Protein AF-A0AAW1UBP9-F1 (afdb_monomer)

Nearest PDB structures (foldseek):
  1hlv-assembly1_A  TM=3.775E-01  e=1.750E+00  Homo sapiens

Secondary structure (DSSP, 8-state):
-----PPPTTSSGGG-S-HHHHHHHHHHHHTTSS-HHHHHHHS------PPPPSS-HHHHHHHHHHHHHHHHHT----HHHHHHHHHHHHHHTT---GGGS------

Structure (mmCIF, N/CA/C/O backbone):
data_AF-A0AAW1UBP9-F1
#
_entry.id   AF-A0AAW1UBP9-F1
#
loop_
_atom_site.group_PDB
_atom_site.id
_atom_site.type_symbol
_atom_site.label_atom_id
_atom_site.label_alt_id
_atom_site.label_comp_id
_atom_site.label_asym_id
_atom_site.label_entity_id
_atom_site.label_seq_id
_atom_site.pdbx_PDB_ins_code
_atom_site.Cartn_x
_atom_site.Cartn_y
_atom_site.Cartn_z
_atom_site.occupancy
_atom_site.B_iso_or_equiv
_atom_site.auth_seq_id
_atom_site.auth_comp_id
_atom_site.auth_asym_id
_atom_site.auth_atom_id
_atom_site.pdbx_PDB_model_num
ATOM 1 N N . MET A 1 1 ? 19.274 -41.525 -1.410 1.00 68.19 1 MET A N 1
ATOM 2 C CA . MET A 1 1 ? 19.003 -40.075 -1.547 1.00 68.19 1 MET A CA 1
ATOM 3 C C . MET A 1 1 ? 18.023 -39.857 -2.696 1.00 68.19 1 MET A C 1
ATOM 5 O O . MET A 1 1 ? 18.198 -40.512 -3.720 1.00 68.19 1 MET A O 1
ATOM 9 N N . PRO A 1 2 ? 16.996 -39.002 -2.556 1.00 75.12 2 PRO A N 1
ATOM 10 C CA . PRO A 1 2 ? 16.082 -38.694 -3.654 1.00 75.12 2 PRO A CA 1
ATOM 11 C C . PRO A 1 2 ? 16.839 -37.963 -4.770 1.00 75.12 2 PRO A C 1
ATOM 13 O O . PRO A 1 2 ? 17.602 -37.036 -4.506 1.00 75.12 2 PRO A O 1
ATOM 16 N N . ARG A 1 3 ? 16.654 -38.382 -6.024 1.00 78.62 3 ARG A N 1
ATOM 17 C CA . ARG A 1 3 ? 17.322 -37.766 -7.178 1.00 78.62 3 ARG A CA 1
ATOM 18 C C . ARG A 1 3 ? 16.588 -36.476 -7.555 1.00 78.62 3 ARG A C 1
ATOM 20 O O . ARG A 1 3 ? 15.463 -36.544 -8.047 1.00 78.62 3 ARG A O 1
ATOM 27 N N . ASN A 1 4 ? 17.214 -35.316 -7.352 1.00 76.75 4 ASN A N 1
ATOM 28 C CA . ASN A 1 4 ? 16.666 -34.026 -7.783 1.00 76.75 4 ASN A CA 1
ATOM 29 C C . ASN A 1 4 ? 16.670 -33.943 -9.318 1.00 76.75 4 ASN A C 1
ATOM 31 O O . ASN A 1 4 ? 17.713 -33.741 -9.936 1.00 76.75 4 ASN A O 1
ATOM 35 N N . ARG A 1 5 ? 15.505 -34.129 -9.950 1.00 77.75 5 ARG A N 1
ATOM 36 C CA . ARG A 1 5 ? 15.345 -33.939 -11.399 1.00 77.75 5 ARG A CA 1
ATOM 37 C C . ARG A 1 5 ? 15.099 -32.461 -11.692 1.00 77.75 5 ARG A C 1
ATOM 39 O O . ARG A 1 5 ? 14.055 -31.928 -11.318 1.00 77.75 5 ARG A O 1
ATOM 46 N N . MET A 1 6 ? 16.030 -31.809 -12.385 1.00 73.75 6 MET A N 1
ATOM 47 C CA . MET A 1 6 ? 15.786 -30.474 -12.934 1.00 73.75 6 MET A CA 1
ATOM 48 C C . MET A 1 6 ? 14.843 -30.576 -14.136 1.00 73.75 6 MET A C 1
ATOM 50 O O . MET A 1 6 ? 14.973 -31.477 -14.966 1.00 73.75 6 MET A O 1
ATOM 54 N N . LYS A 1 7 ? 13.860 -29.674 -14.209 1.00 77.75 7 LYS A N 1
ATOM 55 C CA . LYS A 1 7 ? 12.960 -29.578 -15.367 1.00 77.75 7 LYS A CA 1
ATOM 56 C C . LYS A 1 7 ? 13.730 -28.979 -16.552 1.00 77.75 7 LYS A C 1
ATOM 58 O O . LYS A 1 7 ? 14.529 -28.072 -16.320 1.00 77.75 7 LYS A O 1
ATOM 63 N N . PRO A 1 8 ? 13.493 -29.440 -17.791 1.00 78.31 8 PRO A N 1
ATOM 64 C CA . PRO A 1 8 ? 14.160 -28.880 -18.958 1.00 78.31 8 PRO A CA 1
ATOM 65 C C . PRO A 1 8 ? 13.778 -27.408 -19.168 1.00 78.31 8 PRO A C 1
ATOM 67 O O . PRO A 1 8 ? 12.668 -26.977 -18.820 1.00 78.31 8 PRO A O 1
ATOM 70 N N . LEU A 1 9 ? 14.704 -26.650 -19.760 1.00 78.31 9 LEU A N 1
ATOM 71 C CA . LEU A 1 9 ? 14.463 -25.289 -20.246 1.00 78.31 9 LEU A CA 1
ATOM 72 C C . LEU A 1 9 ? 13.229 -25.284 -21.166 1.00 78.31 9 LEU A C 1
ATOM 74 O O . LEU 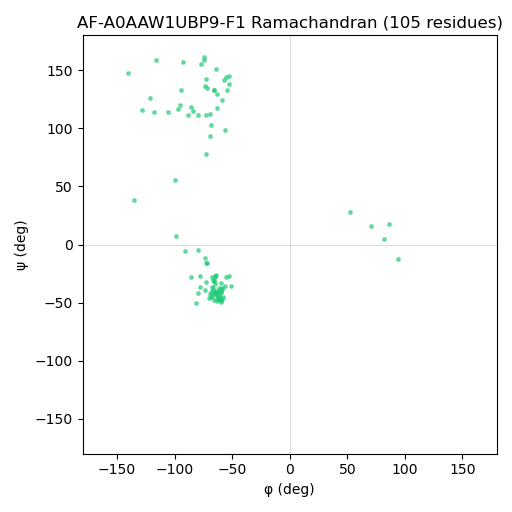A 1 9 ? 13.008 -26.224 -21.926 1.00 78.31 9 LEU A O 1
ATOM 78 N N . GLY A 1 10 ? 12.374 -24.271 -21.026 1.00 76.25 10 GLY A N 1
ATOM 79 C CA . GLY A 1 10 ? 11.087 -24.187 -21.727 1.00 76.25 10 GLY A CA 1
ATOM 80 C C . GLY A 1 10 ? 9.881 -24.729 -20.955 1.00 76.25 10 GLY A C 1
ATOM 81 O O . GLY A 1 10 ? 8.752 -24.411 -21.308 1.00 76.25 10 GLY A O 1
ATOM 82 N N . THR A 1 11 ? 10.070 -25.461 -19.847 1.00 79.25 11 THR A N 1
ATOM 83 C CA . THR A 1 11 ? 8.928 -25.957 -19.042 1.00 79.25 11 THR A CA 1
ATOM 84 C C . THR A 1 11 ? 8.155 -24.829 -18.341 1.00 79.25 11 THR A C 1
ATOM 86 O O . THR A 1 11 ? 6.975 -24.968 -18.023 1.00 79.25 11 THR A O 1
ATOM 89 N N . ARG A 1 12 ? 8.825 -23.712 -18.037 1.00 72.94 12 ARG A N 1
ATOM 90 C CA . ARG A 1 12 ? 8.229 -22.520 -17.421 1.00 72.94 12 ARG A CA 1
ATOM 91 C C . ARG A 1 12 ? 8.593 -21.306 -18.261 1.00 72.94 12 ARG A C 1
ATOM 93 O O . ARG A 1 12 ? 9.759 -20.929 -18.287 1.00 72.94 12 ARG A O 1
ATOM 100 N N . ASN A 1 13 ? 7.599 -20.655 -18.860 1.00 70.12 13 ASN A N 1
ATOM 101 C CA . ASN A 1 13 ? 7.817 -19.470 -19.699 1.00 70.12 13 ASN A CA 1
ATOM 102 C C . ASN A 1 13 ? 8.573 -18.351 -18.961 1.00 70.12 13 ASN A C 1
ATOM 104 O O . ASN A 1 13 ? 9.434 -17.708 -19.545 1.00 70.12 13 ASN A O 1
ATOM 108 N N . ASN A 1 14 ? 8.323 -18.187 -17.658 1.00 71.81 14 ASN A N 1
ATOM 109 C CA . ASN A 1 14 ? 8.945 -17.138 -16.839 1.00 71.81 14 ASN A CA 1
ATOM 110 C C . ASN A 1 14 ? 10.380 -17.466 -16.378 1.00 71.81 14 ASN A C 1
ATOM 112 O O . ASN A 1 14 ? 11.002 -16.653 -15.706 1.00 71.81 14 ASN A O 1
ATOM 116 N N . ALA A 1 15 ? 10.879 -18.667 -16.671 1.00 72.88 15 ALA A N 1
ATOM 117 C CA . ALA A 1 15 ? 12.226 -19.124 -16.324 1.00 72.88 15 ALA A CA 1
ATOM 118 C C . ALA A 1 15 ? 12.866 -19.838 -17.525 1.00 72.88 15 ALA A C 1
ATOM 120 O O . ALA A 1 15 ? 13.503 -20.881 -17.382 1.00 72.88 15 ALA A O 1
ATOM 121 N N . ASN A 1 16 ? 12.607 -19.313 -18.726 1.00 82.00 16 ASN A N 1
ATOM 122 C CA . ASN A 1 16 ? 13.076 -19.875 -19.985 1.00 82.00 16 ASN A CA 1
ATOM 123 C C . ASN A 1 16 ? 14.320 -19.140 -20.500 1.00 82.00 16 ASN A C 1
ATOM 125 O O . ASN A 1 16 ? 14.324 -18.597 -21.602 1.00 82.00 16 ASN A O 1
ATOM 129 N N . TYR A 1 17 ? 15.348 -19.091 -19.661 1.00 83.19 17 TYR A N 1
ATOM 130 C CA . TYR A 1 17 ? 16.650 -18.505 -19.959 1.00 83.19 17 TYR A CA 1
ATOM 131 C C . TYR A 1 17 ? 17.733 -19.395 -19.339 1.00 83.19 17 TYR A C 1
ATOM 133 O O . TYR A 1 17 ? 17.493 -20.048 -18.318 1.00 83.19 17 TYR A O 1
ATOM 141 N N . SER A 1 18 ? 18.901 -19.476 -19.977 1.00 83.19 18 SER A N 1
ATOM 142 C CA . SER A 1 18 ? 20.024 -20.251 -19.444 1.00 83.19 18 SER A CA 1
ATOM 143 C C . SER A 1 18 ? 20.698 -19.472 -18.301 1.00 83.19 18 SER A C 1
ATOM 145 O O . SER A 1 18 ? 20.598 -18.242 -18.258 1.00 83.19 18 SER A O 1
ATOM 147 N N . PRO A 1 19 ? 21.381 -20.149 -17.362 1.00 83.50 19 PRO A N 1
ATOM 148 C CA . PRO A 1 19 ? 22.132 -19.463 -16.309 1.00 83.50 19 PRO A CA 1
ATOM 149 C C . PRO A 1 19 ? 23.214 -18.537 -16.886 1.00 83.50 19 PRO A C 1
ATOM 151 O O . PRO A 1 19 ? 23.357 -17.418 -16.413 1.00 83.50 19 PRO A O 1
ATOM 154 N N . GLU A 1 20 ? 23.875 -18.946 -17.971 1.00 87.06 20 GLU A N 1
ATOM 155 C CA . GLU A 1 20 ? 24.887 -18.145 -18.677 1.00 87.06 20 GLU A CA 1
ATOM 156 C C . GLU A 1 20 ? 24.301 -16.821 -19.198 1.00 87.06 20 GLU A C 1
ATOM 158 O O . GLU A 1 20 ? 24.830 -15.749 -18.919 1.00 87.06 20 GLU A O 1
ATOM 163 N N . THR A 1 21 ? 23.135 -16.869 -19.860 1.00 85.75 21 THR A N 1
ATOM 164 C CA . THR A 1 21 ? 22.457 -15.651 -20.350 1.00 85.75 21 THR A CA 1
ATOM 165 C C . THR A 1 21 ? 21.990 -14.728 -19.222 1.00 85.75 21 THR A C 1
ATOM 167 O O . THR A 1 21 ? 21.893 -13.516 -19.412 1.00 85.75 21 THR A O 1
ATOM 170 N N . LEU A 1 22 ? 21.691 -15.283 -18.041 1.00 86.38 22 LEU A N 1
ATOM 171 C CA . LEU A 1 22 ? 21.332 -14.494 -16.865 1.00 86.38 22 LEU A CA 1
ATOM 172 C C . LEU A 1 22 ? 22.545 -13.732 -16.331 1.00 86.38 22 LEU A C 1
ATOM 174 O O . LEU A 1 22 ? 22.416 -12.550 -16.022 1.00 86.38 22 LEU A O 1
ATOM 178 N N . GLU A 1 23 ? 23.692 -14.398 -16.212 1.00 87.88 23 GLU A N 1
ATOM 179 C CA . GLU A 1 23 ? 24.932 -13.799 -15.713 1.00 87.88 23 GLU A CA 1
ATOM 180 C C . GLU A 1 23 ? 25.412 -12.671 -16.631 1.00 87.88 23 GLU A C 1
ATOM 182 O O . GLU A 1 23 ? 25.612 -11.554 -16.155 1.00 87.88 23 GLU A O 1
ATOM 187 N N . GLU A 1 24 ? 25.437 -12.904 -17.944 1.00 87.56 24 GLU A N 1
ATOM 188 C CA . GLU A 1 24 ? 25.798 -11.890 -18.944 1.00 87.56 24 GLU A CA 1
ATOM 189 C C . GLU A 1 24 ? 24.878 -10.656 -18.869 1.00 87.56 24 GLU A C 1
ATOM 191 O O . GLU A 1 24 ? 25.333 -9.512 -18.809 1.00 87.56 24 GLU A O 1
ATOM 196 N N . CYS A 1 25 ? 23.559 -10.869 -18.769 1.00 86.56 25 CYS A N 1
ATOM 197 C CA . CYS A 1 25 ? 22.600 -9.771 -18.616 1.00 86.56 25 CYS A CA 1
ATOM 198 C C . CYS A 1 25 ? 22.757 -9.013 -17.287 1.00 86.56 25 CYS A C 1
ATOM 200 O O . CYS A 1 25 ? 22.440 -7.823 -17.220 1.00 86.56 25 CYS A O 1
ATOM 202 N N . LEU A 1 26 ? 23.186 -9.681 -16.211 1.00 86.81 26 LEU A N 1
ATOM 203 C CA . LEU A 1 26 ? 23.429 -9.044 -14.915 1.00 86.81 26 LEU A CA 1
ATOM 204 C C . LEU A 1 26 ? 24.705 -8.201 -14.937 1.00 86.81 26 LEU A C 1
ATOM 206 O O . LEU A 1 26 ? 24.714 -7.115 -14.355 1.00 86.81 26 LEU A O 1
ATOM 210 N N . GLU A 1 27 ? 25.756 -8.674 -15.601 1.00 90.06 27 GLU A N 1
ATOM 211 C CA . GLU A 1 27 ? 27.006 -7.933 -15.780 1.00 90.06 27 GLU A CA 1
ATOM 212 C C . GLU A 1 27 ? 26.796 -6.687 -16.639 1.00 90.06 27 GLU A C 1
ATOM 214 O O . GLU A 1 27 ? 27.136 -5.589 -16.200 1.00 90.06 27 GLU A O 1
ATOM 219 N N . ALA A 1 28 ? 26.115 -6.823 -17.777 1.00 86.75 28 ALA A N 1
ATOM 220 C CA . ALA A 1 28 ? 25.809 -5.706 -18.670 1.00 86.75 28 ALA A CA 1
ATOM 221 C C . ALA A 1 28 ? 24.885 -4.643 -18.037 1.00 86.75 28 ALA A C 1
ATOM 223 O O . ALA A 1 28 ? 24.895 -3.466 -18.399 1.00 86.75 28 ALA A O 1
ATOM 224 N N . ASN A 1 29 ? 24.058 -5.044 -17.071 1.00 85.56 29 ASN A N 1
ATOM 225 C CA . ASN A 1 29 ? 23.223 -4.113 -16.312 1.00 85.56 29 ASN A CA 1
ATOM 226 C C . ASN A 1 29 ? 24.028 -3.373 -15.238 1.00 85.56 29 ASN A C 1
ATOM 228 O O . ASN A 1 29 ? 23.832 -2.179 -15.027 1.00 85.56 29 ASN A O 1
ATOM 232 N N . LYS A 1 30 ? 24.988 -4.054 -14.597 1.00 86.62 30 LYS A N 1
ATOM 233 C CA . LYS A 1 30 ? 25.935 -3.413 -13.673 1.00 86.62 30 LYS A CA 1
ATOM 234 C C . LYS A 1 30 ? 26.886 -2.454 -14.393 1.00 86.62 30 LYS A C 1
ATOM 236 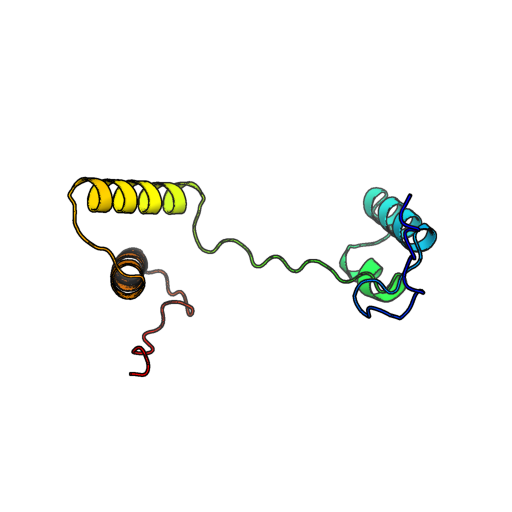O O . LYS A 1 30 ? 27.202 -1.414 -13.824 1.00 86.62 30 LYS A O 1
ATOM 241 N N . SER A 1 31 ? 27.323 -2.784 -15.611 1.00 88.62 31 SER A N 1
ATOM 242 C CA . SER A 1 31 ? 28.170 -1.915 -16.443 1.00 88.62 31 SER A CA 1
ATOM 243 C C . SER A 1 31 ? 27.409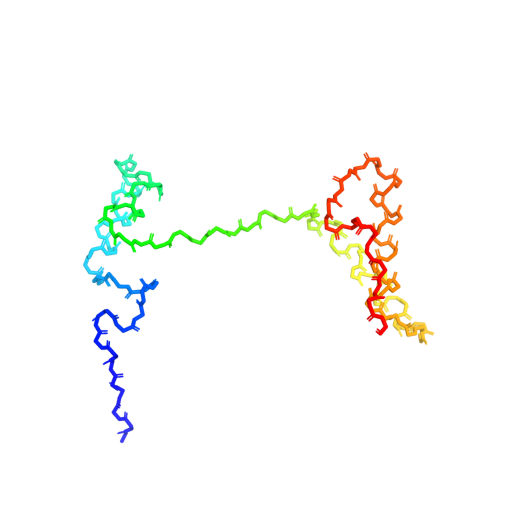 -0.716 -17.025 1.00 88.62 31 SER A C 1
ATOM 245 O O . SER A 1 31 ? 28.028 0.258 -17.447 1.00 88.62 31 SER A O 1
ATOM 247 N N . GLY A 1 32 ? 26.072 -0.755 -17.015 1.00 83.75 32 GLY A N 1
ATOM 248 C CA . GLY A 1 32 ? 25.210 0.290 -17.570 1.00 83.75 32 GLY A CA 1
ATOM 249 C C . GLY A 1 32 ? 25.010 0.201 -19.087 1.00 83.75 32 GLY A C 1
ATOM 250 O O . GLY A 1 32 ? 24.349 1.065 -19.660 1.00 83.75 32 GLY A O 1
ATOM 251 N N . GLU A 1 33 ? 25.533 -0.840 -19.737 1.00 84.38 33 GLU A N 1
ATOM 252 C CA . GLU A 1 33 ? 25.388 -1.089 -21.178 1.00 84.38 33 GLU A CA 1
ATOM 253 C C . GLU A 1 33 ? 23.972 -1.555 -21.545 1.00 84.38 33 GLU A C 1
ATOM 255 O O . GLU A 1 33 ? 23.452 -1.227 -22.613 1.00 84.38 33 GLU A O 1
ATOM 260 N N . LEU A 1 34 ? 23.315 -2.290 -20.641 1.00 83.94 34 LEU A N 1
ATOM 261 C CA . LEU A 1 34 ? 21.940 -2.753 -20.798 1.00 83.94 34 LEU A CA 1
ATOM 262 C C . LEU A 1 34 ? 21.058 -2.241 -19.659 1.00 83.94 34 LEU A C 1
ATOM 264 O O . LEU A 1 34 ? 21.290 -2.489 -18.482 1.00 83.94 34 LEU A O 1
ATOM 268 N N . THR A 1 35 ? 19.956 -1.587 -20.013 1.00 81.81 35 THR A N 1
ATOM 269 C CA . THR A 1 35 ? 18.913 -1.253 -19.038 1.00 81.81 35 THR A CA 1
ATOM 270 C C . THR A 1 35 ? 18.102 -2.493 -18.652 1.00 81.81 35 THR A C 1
ATOM 272 O O . THR A 1 35 ? 17.942 -3.430 -19.433 1.00 81.81 35 THR A O 1
ATOM 275 N N . LEU A 1 36 ? 17.438 -2.455 -17.493 1.00 80.56 36 LEU A N 1
ATOM 276 C CA . LEU A 1 36 ? 16.447 -3.473 -17.113 1.00 80.56 36 LEU A CA 1
ATOM 277 C C . LEU A 1 36 ? 15.353 -3.685 -18.186 1.00 80.56 36 LEU A C 1
ATOM 279 O O . LEU A 1 36 ? 14.769 -4.760 -18.267 1.00 80.56 36 LEU A O 1
ATOM 283 N N . ARG A 1 37 ? 15.044 -2.666 -19.008 1.00 79.06 37 ARG A N 1
ATOM 284 C CA . ARG A 1 37 ? 14.098 -2.790 -20.134 1.00 79.06 37 ARG A CA 1
ATOM 285 C C . ARG A 1 37 ? 14.647 -3.669 -21.252 1.00 79.06 37 ARG A C 1
ATOM 287 O O . ARG A 1 37 ? 13.897 -4.469 -21.797 1.00 79.06 37 ARG A O 1
ATOM 294 N N . SER A 1 38 ? 15.922 -3.514 -21.591 1.00 81.19 38 SER A N 1
ATOM 295 C CA . SER A 1 38 ? 16.547 -4.241 -22.694 1.00 81.19 38 SER A CA 1
ATOM 296 C C . SER A 1 38 ? 16.897 -5.683 -22.325 1.00 81.19 38 SER A C 1
ATOM 298 O O . SER A 1 38 ? 16.859 -6.549 -23.195 1.00 81.19 38 SER A O 1
ATOM 300 N N . THR A 1 39 ? 17.151 -5.993 -21.050 1.00 80.62 39 THR A N 1
ATOM 301 C CA . THR A 1 39 ? 17.375 -7.384 -20.608 1.00 80.62 39 THR A CA 1
ATOM 302 C C . THR A 1 39 ? 16.124 -8.260 -20.740 1.00 80.62 39 THR A C 1
ATOM 304 O O . THR A 1 39 ? 16.232 -9.449 -21.033 1.00 80.62 39 THR A O 1
ATOM 307 N N . GLU A 1 40 ? 14.928 -7.680 -20.613 1.00 80.69 40 GLU A N 1
ATOM 308 C CA . GLU A 1 40 ? 13.664 -8.389 -20.849 1.00 80.69 40 GLU A CA 1
ATOM 309 C C . GLU A 1 40 ? 13.489 -8.789 -22.318 1.00 80.69 40 GLU A C 1
ATOM 311 O O . GLU A 1 40 ? 13.015 -9.885 -22.609 1.00 80.69 40 GLU A O 1
ATOM 316 N N . THR A 1 41 ? 13.916 -7.938 -23.254 1.00 80.62 41 THR A N 1
ATOM 317 C CA . THR A 1 41 ? 13.839 -8.232 -24.691 1.00 80.62 41 THR A CA 1
ATOM 318 C C . THR A 1 41 ? 14.962 -9.151 -25.165 1.00 80.62 41 THR A C 1
ATOM 320 O O . THR A 1 41 ? 14.704 -10.065 -25.944 1.00 80.62 41 THR A O 1
ATOM 323 N N . VAL A 1 42 ? 16.194 -8.925 -24.695 1.00 81.12 42 VAL A N 1
ATOM 324 C CA . VAL A 1 42 ? 17.397 -9.643 -25.154 1.00 81.12 42 VAL A CA 1
ATOM 325 C C . VAL A 1 42 ? 17.518 -11.001 -24.465 1.00 81.12 42 VAL A C 1
ATOM 327 O O . VAL A 1 42 ? 17.642 -12.022 -25.133 1.00 81.12 42 VAL A O 1
ATOM 330 N N . GLY A 1 43 ? 17.407 -11.031 -23.135 1.00 75.06 43 GLY A N 1
ATOM 331 C CA . GLY A 1 43 ? 17.558 -12.249 -22.337 1.00 75.06 43 GLY A CA 1
ATOM 332 C C . GLY A 1 43 ? 16.256 -13.013 -22.099 1.00 75.06 43 GLY A C 1
ATOM 333 O O . GLY A 1 43 ? 16.285 -14.083 -21.499 1.00 75.06 43 GLY A O 1
ATOM 334 N N . ARG A 1 44 ? 15.096 -12.476 -22.518 1.00 78.81 44 ARG A N 1
ATOM 335 C CA . ARG A 1 44 ? 13.758 -13.001 -22.158 1.00 78.81 44 ARG A CA 1
ATOM 336 C C . ARG A 1 44 ? 13.574 -13.171 -20.645 1.00 78.81 44 ARG A C 1
ATOM 338 O O . ARG A 1 44 ? 12.808 -14.023 -20.192 1.00 78.81 44 ARG A O 1
ATOM 345 N N . ILE A 1 45 ? 14.282 -12.361 -19.859 1.00 81.12 45 ILE A N 1
ATOM 346 C CA . ILE A 1 45 ? 14.227 -12.395 -18.400 1.00 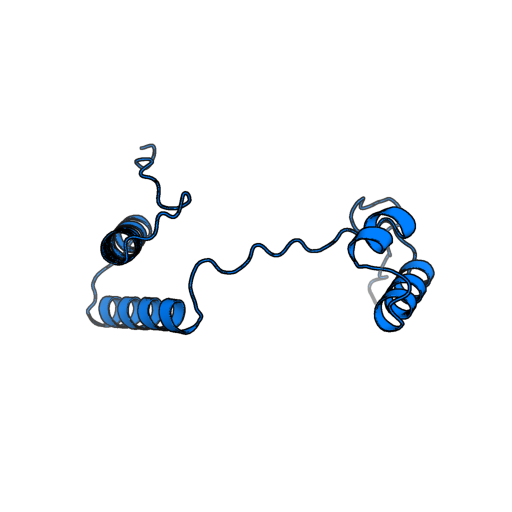81.12 45 ILE A CA 1
ATOM 347 C C . ILE A 1 45 ? 13.085 -11.473 -17.964 1.00 81.12 45 ILE A C 1
ATOM 349 O O . ILE A 1 45 ? 13.188 -10.254 -18.125 1.00 81.12 45 ILE A O 1
ATOM 353 N N . PRO A 1 46 ? 11.982 -12.012 -17.416 1.00 74.25 46 PRO A N 1
ATOM 354 C CA . PRO A 1 46 ? 10.861 -11.185 -17.009 1.00 74.25 46 PRO A CA 1
ATOM 355 C C . PRO A 1 46 ? 11.278 -10.286 -15.851 1.00 74.25 46 PRO A C 1
ATOM 357 O O . PRO A 1 46 ? 11.842 -10.733 -14.847 1.00 74.25 46 PRO A O 1
ATOM 360 N N . ARG A 1 47 ? 10.946 -9.001 -15.950 1.00 72.88 47 ARG A N 1
ATOM 361 C CA . ARG A 1 47 ? 11.133 -8.088 -14.828 1.00 72.88 47 ARG A CA 1
ATOM 362 C C . ARG A 1 47 ? 10.110 -8.375 -13.741 1.00 72.88 47 ARG A C 1
ATOM 364 O O . ARG A 1 47 ? 8.911 -8.465 -13.999 1.00 72.88 47 ARG A O 1
ATOM 371 N N . LYS A 1 48 ? 10.564 -8.414 -12.487 1.00 65.88 48 LYS A N 1
ATOM 372 C CA . LYS A 1 48 ? 9.656 -8.284 -11.345 1.00 65.88 48 LYS A CA 1
ATOM 373 C C . LYS A 1 48 ? 9.125 -6.854 -11.313 1.00 65.88 48 LYS A C 1
ATOM 375 O O . LYS A 1 48 ? 9.744 -5.963 -10.741 1.00 65.88 48 LYS A O 1
ATOM 380 N N . VAL A 1 49 ? 7.966 -6.635 -11.925 1.00 63.56 49 VAL A N 1
ATOM 381 C CA . VAL A 1 49 ? 7.177 -5.411 -11.749 1.00 63.56 49 VAL A CA 1
ATOM 382 C C . VAL A 1 49 ? 6.557 -5.447 -10.352 1.00 63.56 49 VAL A C 1
ATOM 384 O O . VAL A 1 49 ? 5.395 -5.802 -10.161 1.00 63.56 49 VAL A O 1
ATOM 387 N N . GLY A 1 50 ? 7.365 -5.140 -9.337 1.00 59.66 50 GLY A N 1
ATOM 388 C CA . GLY A 1 50 ? 6.839 -4.813 -8.020 1.00 59.66 50 GLY A CA 1
ATOM 389 C C . GLY A 1 50 ? 6.000 -3.550 -8.162 1.00 59.66 50 GLY A C 1
ATOM 390 O O . GLY A 1 50 ? 6.514 -2.509 -8.568 1.00 59.66 50 GLY A O 1
ATOM 391 N N . ARG A 1 51 ? 4.695 -3.630 -7.885 1.00 62.81 51 ARG A N 1
ATOM 392 C CA . ARG A 1 51 ? 3.898 -2.409 -7.730 1.00 62.81 51 ARG A CA 1
ATOM 393 C C . ARG A 1 51 ? 4.460 -1.658 -6.526 1.00 62.81 51 ARG A C 1
ATOM 395 O O . ARG A 1 51 ? 4.623 -2.263 -5.470 1.00 62.81 51 ARG A O 1
ATOM 402 N N . GLY A 1 52 ? 4.747 -0.369 -6.699 1.00 69.88 52 GLY A N 1
ATOM 403 C CA . GLY A 1 52 ? 5.164 0.489 -5.594 1.00 69.88 52 GLY A CA 1
ATOM 404 C C . GLY A 1 52 ? 4.169 0.407 -4.436 1.00 69.88 52 GLY A C 1
ATOM 405 O O . GLY A 1 52 ? 2.959 0.234 -4.656 1.00 69.88 52 GLY A O 1
ATOM 406 N N . LYS A 1 53 ? 4.690 0.496 -3.209 1.00 79.50 53 LYS A N 1
ATOM 407 C CA . LYS A 1 53 ? 3.853 0.571 -2.012 1.00 79.50 53 LYS A CA 1
ATOM 408 C C . LYS A 1 53 ? 2.905 1.762 -2.132 1.00 79.50 53 LYS A C 1
ATOM 410 O O . LYS A 1 53 ? 3.241 2.786 -2.720 1.00 79.50 53 LYS A O 1
ATOM 415 N N . THR A 1 54 ? 1.674 1.573 -1.664 1.00 83.50 54 THR A N 1
ATOM 416 C CA . THR A 1 54 ? 0.636 2.618 -1.740 1.00 83.50 54 THR A CA 1
ATOM 417 C C . T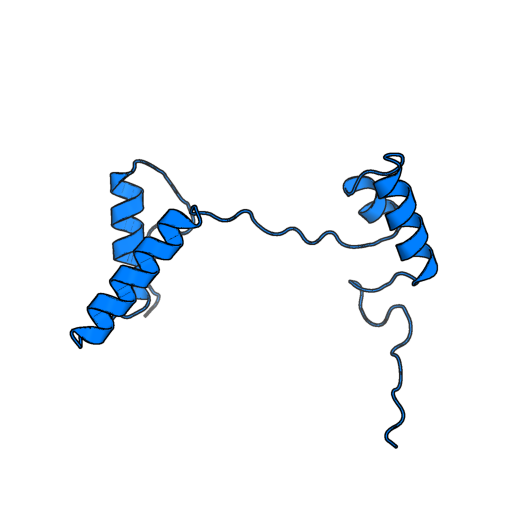HR A 1 54 ? 0.714 3.565 -0.544 1.00 83.50 54 THR A C 1
ATOM 419 O O . THR A 1 54 ? 0.365 4.732 -0.680 1.00 83.50 54 THR A O 1
ATOM 422 N N . PHE A 1 55 ? 1.207 3.059 0.583 1.00 86.25 55 PHE A N 1
ATOM 423 C CA . PHE A 1 55 ? 1.436 3.785 1.824 1.00 86.25 55 PHE A CA 1
ATOM 424 C C . PHE A 1 55 ? 2.932 3.793 2.143 1.00 86.25 55 PHE A C 1
ATOM 426 O O . PHE A 1 55 ? 3.684 2.969 1.608 1.00 86.25 55 PHE A O 1
ATOM 433 N N . SER A 1 56 ? 3.368 4.741 2.969 1.00 90.06 56 SER A N 1
ATOM 434 C CA . SER A 1 56 ? 4.724 4.718 3.522 1.00 90.06 56 SER A CA 1
ATOM 435 C C . SER A 1 56 ? 4.846 3.648 4.610 1.00 90.06 56 SER A C 1
ATOM 437 O O . SER A 1 56 ? 3.848 3.220 5.188 1.00 90.06 56 SER A O 1
ATOM 439 N N . ASP A 1 57 ? 6.076 3.245 4.930 1.00 91.31 57 ASP A N 1
ATOM 440 C CA . ASP A 1 57 ? 6.321 2.291 6.021 1.00 91.31 57 ASP A CA 1
ATOM 441 C C . ASP A 1 57 ? 5.807 2.830 7.371 1.00 91.31 57 ASP A C 1
ATOM 443 O O . ASP A 1 57 ? 5.311 2.074 8.200 1.00 91.31 57 ASP A O 1
ATOM 447 N N . GLU A 1 58 ? 5.870 4.148 7.583 1.00 92.75 58 GLU A N 1
ATOM 448 C CA . GLU A 1 58 ? 5.337 4.805 8.783 1.00 92.75 58 GLU A CA 1
ATOM 449 C C . GLU A 1 58 ? 3.811 4.682 8.884 1.00 92.75 58 GLU A C 1
ATOM 451 O O . GLU A 1 58 ? 3.277 4.406 9.959 1.00 92.75 58 GLU A O 1
ATOM 456 N N . GLU A 1 59 ? 3.105 4.854 7.764 1.00 91.19 59 GLU A N 1
ATOM 457 C CA . GLU A 1 59 ? 1.650 4.704 7.699 1.00 91.19 59 GLU A CA 1
ATOM 458 C C . GLU A 1 59 ? 1.229 3.248 7.921 1.00 91.19 59 GLU A C 1
ATOM 460 O O . GLU A 1 59 ? 0.309 2.991 8.697 1.00 91.19 59 GLU A O 1
ATOM 465 N N . GLU A 1 60 ? 1.921 2.295 7.284 1.00 92.25 60 GLU A N 1
ATOM 466 C CA . GLU A 1 60 ? 1.678 0.858 7.475 1.00 92.25 60 GLU A CA 1
ATOM 467 C C . GLU A 1 60 ? 1.869 0.468 8.952 1.00 92.25 60 GLU A C 1
ATOM 469 O O . GLU A 1 60 ? 0.971 -0.131 9.548 1.00 92.25 60 GLU A O 1
ATOM 474 N N . ASN A 1 61 ? 2.959 0.918 9.582 1.00 94.56 61 ASN A N 1
ATOM 475 C CA . ASN A 1 61 ? 3.231 0.662 10.999 1.00 94.56 61 ASN A CA 1
ATOM 476 C C . ASN A 1 61 ? 2.158 1.250 11.931 1.00 94.56 61 ASN A C 1
ATOM 478 O O . ASN A 1 61 ? 1.782 0.617 12.920 1.00 94.56 61 ASN A O 1
ATOM 482 N N . ALA A 1 62 ? 1.639 2.446 11.635 1.00 94.12 62 ALA A N 1
ATOM 483 C CA . ALA A 1 62 ? 0.570 3.045 12.432 1.00 94.12 62 ALA A CA 1
ATOM 484 C C . ALA A 1 62 ? -0.727 2.220 12.347 1.00 94.12 62 ALA A C 1
ATOM 486 O O . ALA A 1 62 ? -1.379 1.974 13.366 1.00 94.12 62 ALA A O 1
ATOM 487 N N . PHE A 1 63 ? -1.091 1.741 11.153 1.00 93.38 63 PHE A N 1
ATOM 488 C CA . PHE A 1 63 ? -2.260 0.876 10.985 1.00 93.38 63 PHE A CA 1
ATOM 489 C C . PHE A 1 63 ? -2.122 -0.446 11.745 1.00 93.38 63 PHE A C 1
ATOM 491 O O . PHE A 1 63 ? -3.079 -0.876 12.394 1.00 93.38 63 PHE A O 1
ATOM 498 N N . GLU A 1 64 ? -0.941 -1.063 11.715 1.00 93.25 64 GLU A N 1
ATOM 499 C CA . GLU A 1 64 ? -0.656 -2.290 12.464 1.00 93.25 64 GLU A CA 1
ATOM 500 C C . GLU A 1 64 ? -0.798 -2.084 13.975 1.00 93.25 64 GLU A C 1
ATOM 502 O O . GLU A 1 64 ? -1.484 -2.858 14.645 1.00 93.25 64 GLU A O 1
ATOM 507 N N . GLN A 1 65 ? -0.227 -1.008 14.520 1.00 94.38 65 GLN A N 1
ATOM 508 C CA . GLN A 1 65 ? -0.336 -0.695 15.948 1.00 94.38 65 GLN A CA 1
ATOM 509 C C . GLN A 1 65 ? -1.791 -0.501 16.389 1.00 94.38 65 GLN A C 1
ATOM 511 O O . GLN A 1 65 ? -2.190 -0.992 17.448 1.00 94.38 65 GLN A O 1
ATOM 516 N N . HIS A 1 66 ? -2.608 0.167 15.571 1.00 91.38 66 HIS A N 1
ATOM 517 C CA . HIS A 1 66 ? -4.031 0.337 15.857 1.00 91.38 66 HIS A CA 1
ATOM 518 C C . HIS A 1 66 ? -4.804 -0.987 15.806 1.00 91.38 66 HIS A C 1
ATOM 520 O O . HIS A 1 66 ? -5.646 -1.225 16.672 1.00 91.38 66 HIS A O 1
ATOM 526 N N . LEU A 1 67 ? -4.500 -1.872 14.851 1.00 91.44 67 LEU A N 1
ATOM 527 C CA . LEU A 1 67 ? -5.097 -3.210 14.791 1.00 91.44 67 LEU A CA 1
ATOM 528 C C . LEU A 1 67 ? -4.735 -4.053 16.017 1.00 91.44 67 LEU A C 1
ATOM 530 O O . LEU A 1 67 ? -5.609 -4.691 16.602 1.00 91.44 67 LEU A O 1
ATOM 534 N N . ILE A 1 68 ? -3.472 -4.014 16.445 1.00 92.00 68 ILE A N 1
ATOM 535 C CA . ILE A 1 68 ? -3.011 -4.707 17.653 1.00 92.00 68 ILE A CA 1
ATOM 536 C C . ILE A 1 68 ? -3.739 -4.165 18.888 1.00 92.00 68 ILE A C 1
ATOM 538 O O . ILE A 1 68 ? -4.220 -4.945 19.707 1.00 92.00 68 ILE A O 1
ATOM 542 N N . ALA A 1 69 ? -3.881 -2.843 19.013 1.00 93.19 69 ALA A N 1
ATOM 543 C CA . ALA A 1 69 ? -4.600 -2.229 20.126 1.00 93.19 69 ALA A CA 1
ATOM 544 C C . ALA A 1 69 ? -6.082 -2.651 20.171 1.00 93.19 69 ALA A C 1
ATOM 546 O O . ALA A 1 69 ? -6.586 -2.999 21.238 1.00 93.19 69 ALA A O 1
ATOM 547 N N . LEU A 1 70 ? -6.762 -2.681 19.018 1.00 90.81 70 LEU A N 1
ATOM 548 C CA . LEU A 1 70 ? -8.151 -3.143 18.908 1.00 90.81 70 LEU A CA 1
ATOM 549 C C . LEU A 1 70 ? -8.289 -4.631 19.253 1.00 90.81 70 LEU A C 1
ATOM 551 O O . LEU A 1 70 ? -9.207 -5.010 19.981 1.00 90.81 70 LEU A O 1
ATOM 555 N N . SER A 1 71 ? -7.343 -5.458 18.800 1.00 90.56 71 SER A N 1
ATOM 556 C CA . SER A 1 71 ? -7.293 -6.881 19.140 1.00 90.56 71 SER A CA 1
ATOM 557 C C . SER A 1 71 ? -7.085 -7.099 20.639 1.00 90.56 71 SER A C 1
ATOM 559 O O . SER A 1 71 ? -7.768 -7.928 21.233 1.00 90.56 71 SER A O 1
ATOM 561 N N . ASN A 1 72 ? -6.177 -6.347 21.267 1.00 92.50 72 ASN A N 1
ATOM 562 C CA . ASN A 1 72 ? -5.913 -6.437 22.707 1.00 92.50 72 ASN A CA 1
ATOM 563 C C . ASN A 1 72 ? -7.115 -5.993 23.546 1.00 92.50 72 ASN A C 1
ATOM 565 O O . ASN A 1 72 ? -7.337 -6.517 24.633 1.00 92.50 72 ASN A O 1
ATOM 569 N N . TYR A 1 73 ? -7.905 -5.048 23.035 1.00 93.19 73 TYR A N 1
ATOM 570 C CA . TYR A 1 73 ? -9.165 -4.635 23.648 1.00 93.19 73 TYR A CA 1
ATOM 571 C C . TYR A 1 73 ? -10.278 -5.693 23.503 1.00 93.19 73 TYR A C 1
ATOM 573 O O . TYR A 1 73 ? -11.280 -5.639 24.211 1.00 93.19 73 TYR A O 1
ATOM 581 N N . GLY A 1 74 ? -10.109 -6.674 22.611 1.00 91.62 74 GLY A N 1
ATOM 582 C CA . GLY A 1 74 ? -11.104 -7.711 22.334 1.00 91.62 74 GLY A CA 1
ATOM 583 C C . GLY A 1 74 ? -12.144 -7.304 21.290 1.00 91.62 74 GLY A C 1
ATOM 584 O O . GLY A 1 74 ? -13.201 -7.929 21.211 1.00 91.62 74 GLY A O 1
ATOM 585 N N . PHE A 1 75 ? -11.872 -6.269 20.488 1.00 86.81 75 PHE A N 1
ATOM 586 C CA . PHE A 1 75 ? -12.751 -5.883 19.390 1.00 86.81 75 PHE A CA 1
ATOM 587 C C . PHE A 1 75 ? -12.410 -6.696 18.129 1.00 86.81 75 PHE A C 1
ATOM 589 O O . PHE A 1 75 ? -11.292 -6.583 17.618 1.00 86.81 75 PHE A O 1
ATOM 596 N N . PRO A 1 76 ? -13.339 -7.508 17.596 1.00 85.69 76 PRO A N 1
ATOM 597 C CA . PRO A 1 76 ? -13.100 -8.253 16.369 1.00 85.69 76 PRO A CA 1
ATOM 598 C C . PRO A 1 76 ? -13.119 -7.292 15.177 1.00 85.69 76 PRO A C 1
ATOM 600 O O . PRO A 1 76 ? -14.161 -6.744 14.826 1.00 85.69 76 PRO A O 1
ATOM 603 N N . VAL A 1 77 ? -11.964 -7.089 14.546 1.00 86.00 77 VAL A N 1
ATOM 604 C CA . VAL A 1 77 ? -11.856 -6.300 13.312 1.00 86.00 77 VAL A CA 1
ATOM 605 C C . VAL A 1 77 ? -11.899 -7.248 12.120 1.00 86.00 77 VAL A C 1
ATOM 607 O O . VAL A 1 77 ? -11.034 -8.114 11.983 1.00 86.00 77 VAL A O 1
ATOM 610 N N . VAL A 1 78 ? -12.890 -7.081 11.244 1.00 87.88 78 VAL A N 1
ATOM 611 C CA . VAL A 1 78 ? -12.974 -7.817 9.976 1.00 87.88 78 VAL A CA 1
ATOM 612 C C . VAL A 1 78 ? -12.298 -6.998 8.871 1.00 87.88 78 VAL A C 1
ATOM 614 O O . VAL A 1 78 ? -12.176 -5.775 8.957 1.00 87.88 78 VAL A O 1
ATOM 617 N N . GLU A 1 79 ? -11.859 -7.658 7.797 1.00 86.75 79 GLU A N 1
ATOM 618 C CA . GLU A 1 79 ? -11.212 -7.010 6.645 1.00 86.75 79 GLU A CA 1
ATOM 619 C C . GLU A 1 79 ? -12.030 -5.827 6.090 1.00 86.75 79 GLU A C 1
ATOM 621 O O . GLU A 1 79 ? -11.473 -4.799 5.697 1.00 86.75 79 GLU A O 1
ATOM 626 N N . THR A 1 80 ? -13.362 -5.935 6.103 1.00 85.50 80 THR A N 1
ATOM 627 C CA . THR A 1 80 ? -14.272 -4.866 5.677 1.00 85.50 80 THR A CA 1
ATOM 628 C C . THR A 1 80 ? -14.143 -3.614 6.533 1.00 85.50 80 THR A C 1
ATOM 630 O O . THR A 1 80 ? -14.075 -2.515 5.984 1.00 85.50 80 THR A O 1
ATOM 633 N N . ASP A 1 81 ? -14.065 -3.769 7.853 1.00 86.50 81 ASP A N 1
ATOM 634 C CA . ASP A 1 81 ? -13.990 -2.653 8.797 1.00 86.50 81 ASP A CA 1
ATOM 635 C C . ASP A 1 81 ? -12.657 -1.931 8.650 1.00 86.50 81 ASP A C 1
ATOM 637 O O . ASP A 1 81 ? -12.611 -0.707 8.504 1.00 86.50 81 ASP A O 1
ATOM 641 N N . PHE A 1 82 ? -11.570 -2.702 8.571 1.00 89.25 82 PHE A N 1
ATOM 642 C CA . PHE A 1 82 ? -10.240 -2.153 8.337 1.00 89.25 82 PHE A CA 1
ATOM 643 C C . PHE A 1 82 ? -10.175 -1.383 7.013 1.00 89.25 82 PHE A C 1
ATOM 645 O O . PHE A 1 82 ? -9.638 -0.274 6.951 1.00 89.25 82 PHE A O 1
ATOM 652 N N . ARG A 1 83 ? -10.806 -1.904 5.955 1.00 87.94 83 ARG A N 1
ATOM 653 C CA . ARG A 1 83 ? -10.880 -1.219 4.661 1.00 87.94 83 ARG A CA 1
ATOM 654 C C . ARG A 1 83 ? -11.608 0.123 4.749 1.00 87.94 83 ARG A C 1
ATOM 656 O O . ARG A 1 83 ? -11.184 1.069 4.084 1.00 87.94 83 ARG A O 1
ATOM 663 N N . TYR A 1 84 ? -12.667 0.228 5.553 1.00 86.62 84 TYR A N 1
ATOM 664 C CA . TYR A 1 84 ? -13.349 1.502 5.792 1.00 86.62 84 TYR A CA 1
ATOM 665 C C . TYR A 1 84 ? -12.491 2.478 6.594 1.00 86.62 84 TYR A C 1
ATOM 667 O O . TYR A 1 84 ? -12.447 3.654 6.242 1.00 86.62 84 TYR A O 1
ATOM 675 N N . VAL A 1 85 ? -11.767 2.010 7.613 1.00 89.19 85 VAL A N 1
ATOM 676 C CA . VAL A 1 85 ? -10.845 2.854 8.391 1.00 89.19 85 VAL A CA 1
ATOM 677 C C . VAL A 1 85 ? -9.769 3.456 7.488 1.00 89.19 85 VAL A C 1
ATOM 679 O O . VAL A 1 85 ? -9.581 4.674 7.481 1.00 89.19 85 VAL A O 1
ATOM 682 N N . VAL A 1 86 ? -9.121 2.627 6.666 1.00 89.81 86 VAL A N 1
ATOM 683 C CA . VAL A 1 86 ? -8.094 3.088 5.722 1.00 89.81 86 VAL A CA 1
ATOM 684 C C . VAL A 1 86 ? -8.696 4.021 4.669 1.00 89.81 86 VAL A C 1
ATOM 686 O O . VAL A 1 86 ? -8.105 5.052 4.359 1.00 89.81 86 VAL A O 1
ATOM 689 N N . LYS A 1 87 ? -9.902 3.732 4.161 1.00 88.00 87 LYS A N 1
ATOM 690 C CA . LYS A 1 87 ? -10.602 4.634 3.237 1.00 88.00 87 LYS A CA 1
ATOM 691 C C . LYS A 1 87 ? -10.871 6.003 3.873 1.00 88.00 87 LYS A C 1
ATOM 693 O O . LYS A 1 87 ? -10.537 7.014 3.272 1.00 88.00 87 LYS A O 1
ATOM 698 N N . CYS A 1 88 ? -11.401 6.045 5.095 1.00 88.56 88 CYS A N 1
ATOM 699 C CA . CYS A 1 88 ? -11.636 7.290 5.826 1.00 88.56 88 CYS A CA 1
ATOM 700 C C . CYS A 1 88 ? -10.343 8.087 6.045 1.00 88.56 88 CYS A C 1
ATOM 702 O O . CYS A 1 88 ? -10.362 9.314 5.971 1.00 88.56 88 CYS A O 1
ATOM 704 N N . TYR A 1 89 ? -9.223 7.413 6.315 1.00 91.81 89 TYR A N 1
ATOM 705 C CA . TYR A 1 89 ? -7.914 8.059 6.411 1.00 91.81 89 TYR A CA 1
ATOM 706 C C . TYR A 1 89 ? -7.491 8.689 5.076 1.00 91.81 89 TYR A C 1
ATOM 708 O O . TYR A 1 89 ? -7.124 9.862 5.031 1.00 91.81 89 TYR A O 1
ATOM 716 N N . VAL A 1 90 ? -7.601 7.933 3.983 1.00 90.56 90 VAL A N 1
ATOM 717 C CA . VAL A 1 90 ? -7.256 8.379 2.626 1.00 90.56 90 VAL A CA 1
ATOM 718 C C . VAL A 1 90 ? -8.134 9.556 2.179 1.00 90.56 90 VAL A C 1
ATOM 720 O O . VAL A 1 90 ? -7.607 10.553 1.682 1.00 90.56 90 VAL A O 1
ATOM 723 N N . ASP A 1 91 ? -9.442 9.489 2.449 1.00 88.75 91 ASP A N 1
ATOM 724 C CA . ASP A 1 91 ? -10.407 10.555 2.162 1.00 88.75 91 ASP A CA 1
ATOM 725 C C . ASP A 1 91 ? -10.074 11.833 2.959 1.00 88.75 91 ASP A C 1
ATOM 727 O O . ASP A 1 91 ? -10.076 12.928 2.397 1.00 88.75 91 ASP A O 1
ATOM 731 N N . LYS A 1 92 ? -9.695 11.712 4.243 1.00 90.81 92 LYS A N 1
ATOM 732 C CA . LYS A 1 92 ? 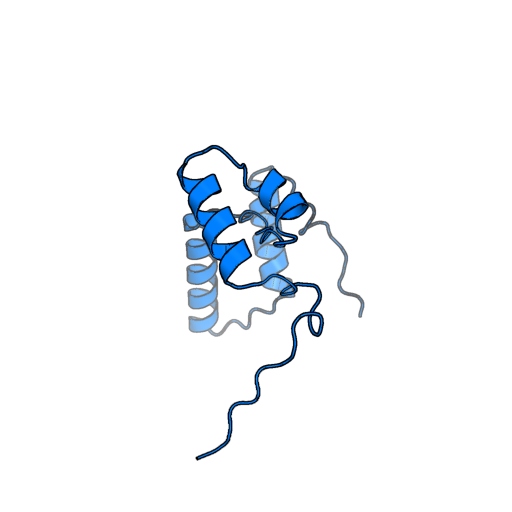-9.234 12.848 5.071 1.00 90.81 92 LYS A CA 1
ATOM 733 C C . LYS A 1 92 ? -7.924 13.455 4.576 1.00 90.81 92 LYS A C 1
ATOM 735 O O . LYS A 1 92 ? -7.729 14.660 4.696 1.00 90.81 92 LYS A O 1
ATOM 740 N N . LYS A 1 93 ? -7.029 12.632 4.026 1.00 89.44 93 LYS A N 1
ATOM 741 C CA . LYS A 1 93 ? -5.766 13.078 3.424 1.00 89.44 93 LYS A CA 1
ATOM 742 C C . LYS A 1 93 ? -5.984 13.767 2.066 1.00 89.44 93 LYS A C 1
ATOM 744 O O . LYS A 1 93 ? -5.055 14.368 1.538 1.00 89.44 93 LYS A O 1
ATOM 749 N N . GLY A 1 94 ? -7.189 13.675 1.491 1.00 86.69 94 GLY A N 1
ATOM 750 C CA . GLY A 1 94 ? -7.516 14.226 0.173 1.00 86.69 94 GLY A CA 1
ATOM 751 C C . GLY A 1 94 ? -6.852 13.475 -0.985 1.00 86.69 94 GLY A C 1
ATOM 752 O O . GLY A 1 94 ? -6.772 13.998 -2.095 1.00 86.69 94 GLY A O 1
ATOM 753 N N . VAL A 1 95 ? -6.353 12.260 -0.742 1.00 85.06 95 VAL A N 1
ATOM 754 C CA . VAL A 1 95 ? -5.684 11.442 -1.760 1.00 85.06 95 VAL A CA 1
ATOM 755 C C . VAL A 1 95 ? -6.708 10.497 -2.368 1.00 85.06 95 VAL A C 1
ATOM 757 O O . VAL A 1 95 ? -7.444 9.831 -1.651 1.00 85.06 95 VAL A O 1
ATOM 760 N N . HIS A 1 96 ? -6.753 10.392 -3.694 1.00 81.38 96 HIS A N 1
ATOM 761 C CA . HIS A 1 96 ? -7.626 9.424 -4.352 1.00 81.38 96 HIS A CA 1
ATOM 762 C C . HIS A 1 96 ? -6.849 8.156 -4.712 1.00 81.38 96 HIS A C 1
ATOM 764 O O . HIS A 1 96 ? -5.925 8.199 -5.522 1.00 81.38 96 HIS A O 1
ATOM 770 N N . ILE A 1 97 ? -7.226 7.017 -4.124 1.00 83.44 97 ILE A N 1
ATOM 771 C CA . ILE A 1 97 ? -6.642 5.708 -4.442 1.00 83.44 97 ILE A CA 1
ATOM 772 C C . ILE A 1 97 ? -7.735 4.789 -4.995 1.00 83.44 97 ILE A C 1
ATOM 774 O O . ILE A 1 97 ? -8.619 4.342 -4.263 1.00 83.44 97 ILE A O 1
ATOM 7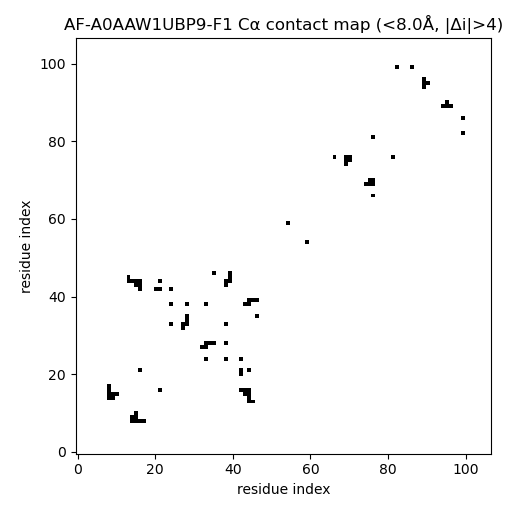78 N N . ASP A 1 98 ? -7.617 4.412 -6.272 1.00 77.56 98 ASP A N 1
ATOM 779 C CA . ASP A 1 98 ? -8.604 3.580 -6.983 1.00 77.56 98 ASP A CA 1
ATOM 780 C C . ASP A 1 98 ? -8.903 2.235 -6.299 1.00 77.56 98 ASP A C 1
ATOM 782 O O . ASP A 1 98 ? -10.006 1.698 -6.408 1.00 77.56 98 ASP A O 1
ATOM 786 N N . LYS A 1 99 ? -7.939 1.682 -5.551 1.00 76.50 99 LYS A N 1
ATOM 787 C CA . LYS A 1 99 ? -8.090 0.413 -4.812 1.00 76.50 99 LYS A CA 1
ATOM 788 C C . LYS A 1 99 ? -9.142 0.493 -3.692 1.00 76.50 99 LYS A C 1
ATOM 790 O O . LYS A 1 99 ? -9.755 -0.522 -3.347 1.00 76.50 99 LYS A O 1
ATOM 795 N N . PHE A 1 100 ? -9.376 1.689 -3.149 1.00 73.81 100 PHE A N 1
ATOM 796 C CA . PHE A 1 100 ? -10.372 1.955 -2.104 1.00 73.81 100 PHE A CA 1
ATOM 797 C C . PHE A 1 100 ? -11.681 2.529 -2.662 1.00 73.81 100 PHE A C 1
ATOM 799 O O . PHE A 1 100 ? -12.583 2.874 -1.896 1.00 73.81 100 PHE A O 1
ATOM 806 N N . LYS A 1 101 ? -11.834 2.572 -3.995 1.00 69.12 101 LYS A N 1
ATOM 807 C CA . LYS A 1 101 ? -13.101 2.919 -4.636 1.00 69.12 101 LYS A CA 1
ATOM 808 C C . LYS A 1 101 ? -14.171 1.929 -4.187 1.00 69.12 101 LYS A C 1
ATOM 810 O O . LYS A 1 101 ? -14.009 0.715 -4.319 1.00 69.12 101 LYS A O 1
ATOM 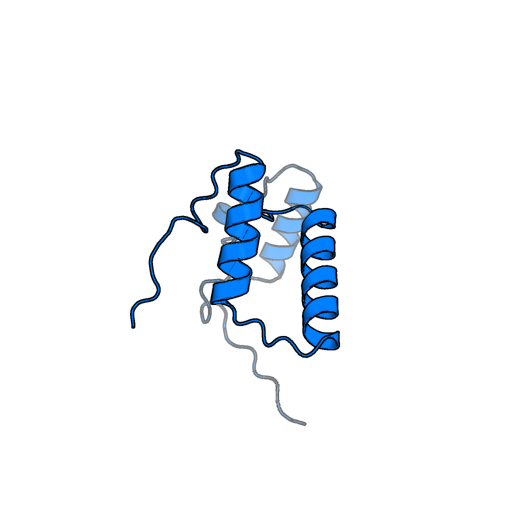815 N N . THR A 1 102 ? -15.252 2.467 -3.633 1.00 59.88 102 THR A N 1
ATOM 816 C CA . THR A 1 10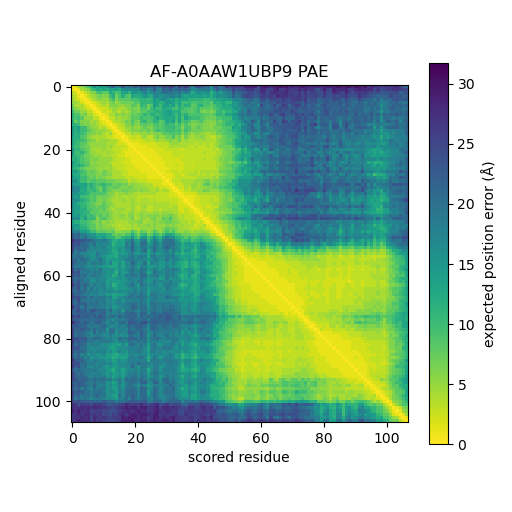2 ? -16.373 1.723 -3.057 1.00 59.88 102 THR A CA 1
ATOM 817 C C . THR A 1 102 ? -16.948 0.765 -4.103 1.00 59.88 102 THR A C 1
ATOM 819 O O . THR A 1 102 ? -17.721 1.161 -4.970 1.00 59.88 102 THR A O 1
ATOM 822 N N . LYS A 1 103 ? -16.558 -0.507 -4.041 1.00 56.78 103 LYS A N 1
ATOM 823 C CA . LYS A 1 103 ? -17.381 -1.609 -4.529 1.00 56.78 103 LYS A CA 1
ATOM 824 C C . LYS A 1 103 ? -17.920 -2.281 -3.272 1.00 56.78 103 LYS A C 1
ATOM 826 O O . LYS A 1 103 ? -17.093 -2.773 -2.501 1.00 56.78 103 LYS A O 1
ATOM 831 N N . PRO A 1 104 ? -19.239 -2.246 -3.011 1.00 53.53 104 PRO A N 1
ATOM 832 C CA . PRO A 1 104 ? -19.788 -3.012 -1.904 1.00 53.53 104 PRO A CA 1
ATOM 833 C C . PRO A 1 104 ? -19.382 -4.486 -2.076 1.00 53.53 104 PRO A C 1
ATOM 835 O O . PRO A 1 104 ? -19.270 -4.947 -3.222 1.00 53.53 104 PRO A O 1
ATOM 838 N N . PRO A 1 105 ? -19.100 -5.211 -0.979 1.00 51.84 105 PRO A N 1
ATOM 839 C CA . PRO A 1 105 ? -18.881 -6.648 -1.062 1.00 51.84 105 PRO A CA 1
ATOM 840 C C . PRO A 1 105 ? -20.094 -7.282 -1.753 1.00 51.84 105 PRO A C 1
ATOM 842 O O . PRO A 1 105 ? -21.236 -6.934 -1.452 1.00 51.84 105 PRO A O 1
ATOM 845 N N . LYS A 1 106 ? -19.848 -8.160 -2.732 1.00 55.84 106 LYS A N 1
ATOM 846 C CA . LYS A 1 106 ? -20.917 -9.011 -3.260 1.00 55.84 106 LYS A CA 1
ATOM 847 C C . LYS A 1 106 ? -21.263 -9.998 -2.146 1.00 55.84 106 LYS A C 1
ATOM 849 O O . LYS A 1 106 ? -20.394 -10.787 -1.780 1.00 55.84 106 LYS A O 1
ATOM 854 N N . LEU A 1 107 ? -22.465 -9.853 -1.588 1.00 44.88 107 LEU A N 1
ATOM 855 C CA . LEU A 1 107 ? -23.115 -10.855 -0.741 1.00 44.88 107 LEU A CA 1
ATOM 856 C C . LEU A 1 107 ? -23.304 -12.160 -1.522 1.00 44.88 107 LEU A C 1
ATOM 858 O O . LEU A 1 107 ? -23.569 -12.065 -2.745 1.00 44.88 107 LEU A O 1
#

Solvent-accessible surface area (backbone atoms only — not comparable to full-atom values): 6856 Å² total; per-residue (Å²): 132,88,80,86,77,78,78,62,84,65,79,42,76,82,61,46,56,55,73,68,53,50,52,53,49,52,50,34,40,74,73,62,80,34,52,80,71,51,36,32,72,74,46,49,45,70,76,84,80,71,76,76,76,92,62,54,73,69,56,52,50,52,54,49,54,52,51,52,53,38,48,74,72,66,48,87,79,49,75,69,56,54,52,50,54,53,39,55,51,35,57,74,70,71,53,89,56,80,90,64,55,90,66,78,80,85,126

Foldseek 3Di:
DDDDDDDDQPPDLQRNFDPVLVVVLVVCCVVVVDPPVVCCVPRVHDDPPDDDDPDDPVVVVVLVVVVVVCVVVVHDDDPVNSLVVVVVVCVVVVHDDPVSPDDDPDD

Sequence (107 aa):
MPRNRMKPLGTRNNANYSPETLEECLEANKSGELTLRSTETVGRIPRKVGRGKTFSDEEENAFEQHLIALSNYGFPVVETDFRYVVKCYVDKKGVHIDKFKTKPPKL

Radius of gyration: 22.52 Å; Cα contacts (8 Å, |Δi|>4): 49; chains: 1; bounding box: 51×54×49 Å

pLDDT: mean 81.7, std 10.2, range [44.88, 94.56]

Mean predicted aligned error: 12.3 Å

Organism: NCBI:txid420089